Protein AF-A0A822DJ76-F1 (afdb_monomer)

Foldseek 3Di:
DFCVVAVFDVQLVCRVVLVVVLVVQLVVLCVPDPDNVVSVVVSVVVSVVVSVVRNVVRVQRCCCCPNPPCNVVLVVVQVVCCVVPNDDDPVRRDGDD

Secondary structure (DSSP, 8-state):
-GGGT----TTS--HHHHHHHHHHHHHHHHHT-S-HHHHHHHHHHHHHHHHHHHHHHHHHHHHHHH-TTTHHHHHHHHHHHHHHHSSPPGGGS----

Solvent-accessible surface area (backbone atoms only — not comparable to full-atom values): 5712 Å² total; per-residue (Å²): 111,28,67,87,70,43,88,62,53,82,82,57,76,47,63,65,61,53,25,55,50,45,52,50,52,43,51,54,32,49,79,75,41,96,46,64,68,61,22,50,54,59,40,48,58,55,50,50,58,50,49,53,51,51,44,52,54,21,50,54,49,44,54,46,69,68,34,92,92,46,16,73,59,54,47,52,51,52,54,51,45,43,76,75,72,44,86,81,52,89,89,69,60,82,79,86,130

Nearest PDB structures (foldseek):
  6foz-assembly1_A  TM=6.837E-01  e=7.176E-01  Pseudomonas fluorescens
  6sgb-assembly1_F9  TM=4.379E-01  e=3.969E+00  Trypanosoma brucei brucei

Sequence (97 aa):
LGGAADLTSALAGEGVDLAMLDATELALAIINADDLKQAIHNYEQKMFSRAAKAADESATNLDLFISPGNAAKLMAEIFKKLMTSGPLNDKEIPVTE

pLDDT: mean 75.29, std 14.57, range [42.03, 94.69]

Radius of gyration: 18.01 Å; Cα contacts (8 Å, |Δi|>4): 69; chains: 1; bounding box: 42×28×47 Å

Structure (mmCIF, N/CA/C/O backbone):
data_AF-A0A822DJ76-F1
#
_entry.id   AF-A0A822DJ76-F1
#
loop_
_atom_site.group_PDB
_atom_site.id
_atom_site.type_symbol
_atom_site.label_atom_id
_atom_site.label_alt_id
_atom_site.label_comp_id
_atom_site.label_asym_id
_atom_site.label_entity_id
_atom_site.label_seq_id
_atom_site.pdbx_PDB_ins_code
_atom_site.Cartn_x
_atom_site.Cartn_y
_atom_site.Cartn_z
_atom_site.occupancy
_atom_site.B_iso_or_equiv
_atom_site.auth_seq_id
_atom_site.auth_comp_id
_atom_site.auth_asym_id
_atom_site.auth_atom_id
_atom_site.pdbx_PDB_model_num
ATOM 1 N N . LEU A 1 1 ? -3.106 -10.099 5.466 1.00 48.12 1 LEU A N 1
ATOM 2 C CA . LEU A 1 1 ? -1.901 -9.281 5.730 1.00 48.12 1 LEU A CA 1
ATOM 3 C C . LEU A 1 1 ? -0.734 -9.903 4.979 1.00 48.12 1 LEU A C 1
ATOM 5 O O . LEU A 1 1 ? -0.661 -11.132 4.940 1.00 48.12 1 LEU A O 1
ATOM 9 N N . GLY A 1 2 ? 0.145 -9.087 4.399 1.00 57.09 2 GLY A N 1
ATOM 1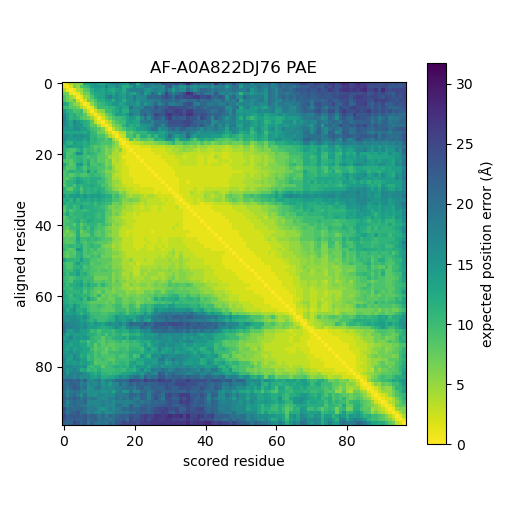0 C CA . GLY A 1 2 ? 1.318 -9.564 3.653 1.00 57.09 2 GLY A CA 1
ATOM 11 C C . GLY A 1 2 ? 0.978 -10.270 2.335 1.00 57.09 2 GLY A C 1
ATOM 12 O O . GLY A 1 2 ? -0.122 -10.103 1.820 1.00 57.09 2 GLY A O 1
ATOM 13 N N . GLY A 1 3 ? 1.893 -11.093 1.806 1.00 47.69 3 GLY A N 1
ATOM 14 C CA . GLY A 1 3 ? 1.836 -11.656 0.440 1.00 47.69 3 GLY A CA 1
ATOM 15 C C . GLY A 1 3 ? 0.609 -12.506 0.057 1.00 47.69 3 GLY A C 1
ATOM 16 O O . GLY A 1 3 ? 0.458 -12.872 -1.101 1.00 47.69 3 GLY A O 1
ATOM 17 N N . ALA A 1 4 ? -0.283 -12.821 1.003 1.00 51.25 4 ALA A N 1
ATOM 18 C CA . ALA A 1 4 ? -1.590 -13.427 0.721 1.00 51.25 4 ALA A CA 1
ATOM 19 C C . ALA A 1 4 ? -2.690 -12.395 0.391 1.00 51.25 4 ALA A C 1
ATOM 21 O O . ALA A 1 4 ? -3.737 -12.765 -0.130 1.00 51.25 4 ALA A O 1
ATOM 22 N N . ALA A 1 5 ? -2.477 -11.123 0.731 1.00 52.88 5 ALA A N 1
ATOM 23 C CA . ALA A 1 5 ? -3.380 -10.012 0.443 1.00 52.88 5 ALA A CA 1
ATOM 24 C C . ALA A 1 5 ? -2.864 -9.092 -0.671 1.00 52.88 5 ALA A C 1
ATOM 26 O O . ALA A 1 5 ? -3.638 -8.298 -1.194 1.00 52.88 5 ALA A O 1
ATOM 27 N N . ASP A 1 6 ? -1.589 -9.220 -1.041 1.00 50.91 6 ASP A N 1
ATOM 28 C CA . ASP A 1 6 ? -0.973 -8.423 -2.091 1.00 50.91 6 ASP A CA 1
ATOM 29 C C . ASP A 1 6 ? 0.026 -9.298 -2.858 1.00 50.91 6 ASP A C 1
ATOM 31 O O . ASP A 1 6 ? 1.071 -9.688 -2.330 1.00 50.91 6 ASP A O 1
ATOM 35 N N . LEU A 1 7 ? -0.326 -9.688 -4.086 1.00 44.69 7 LEU A N 1
ATOM 36 C CA . LEU A 1 7 ? 0.566 -10.443 -4.964 1.00 44.69 7 LEU A CA 1
ATOM 37 C C . LEU A 1 7 ? 1.490 -9.443 -5.672 1.00 44.69 7 LEU A C 1
ATOM 39 O O . LEU A 1 7 ? 1.323 -9.146 -6.852 1.00 44.69 7 LEU A O 1
ATOM 43 N N . THR A 1 8 ? 2.440 -8.884 -4.930 1.00 51.88 8 THR A N 1
ATOM 44 C CA . THR A 1 8 ? 3.432 -7.956 -5.479 1.00 51.88 8 THR A CA 1
ATOM 45 C C . THR A 1 8 ? 4.517 -8.731 -6.228 1.00 51.88 8 THR A C 1
ATOM 47 O O . THR A 1 8 ? 5.077 -9.713 -5.735 1.00 51.88 8 THR A O 1
ATOM 50 N N . SER A 1 9 ? 4.801 -8.310 -7.463 1.00 42.03 9 SER A N 1
ATOM 51 C CA . SER A 1 9 ? 5.928 -8.826 -8.243 1.00 42.03 9 SER A CA 1
ATOM 52 C C . SER A 1 9 ? 7.228 -8.606 -7.467 1.00 42.03 9 SER A C 1
ATOM 54 O O . SER A 1 9 ? 7.442 -7.538 -6.892 1.00 42.03 9 SER A O 1
ATOM 56 N N . ALA A 1 10 ? 8.137 -9.585 -7.491 1.00 48.47 10 ALA A N 1
ATOM 57 C CA . ALA A 1 10 ? 9.427 -9.528 -6.795 1.00 48.47 10 ALA A CA 1
ATOM 58 C C . ALA A 1 10 ? 10.317 -8.329 -7.204 1.00 48.47 10 ALA A C 1
ATOM 60 O O . ALA A 1 10 ? 11.324 -8.071 -6.550 1.00 48.47 10 ALA A O 1
ATOM 61 N N . LEU A 1 11 ? 9.952 -7.589 -8.258 1.00 46.84 11 LEU A N 1
ATOM 62 C CA . LEU A 1 11 ? 10.659 -6.396 -8.726 1.00 46.84 11 LEU A CA 1
ATOM 63 C C . LEU A 1 11 ? 10.360 -5.109 -7.942 1.00 46.84 11 LEU A C 1
ATOM 65 O O . LEU A 1 11 ? 11.140 -4.171 -8.068 1.00 46.84 11 LEU A O 1
ATOM 69 N N . ALA A 1 12 ? 9.296 -5.039 -7.132 1.00 51.97 12 ALA A N 1
ATOM 70 C CA . ALA A 1 12 ? 9.065 -3.873 -6.265 1.00 51.97 12 ALA A CA 1
ATOM 71 C C . ALA A 1 12 ? 9.850 -3.930 -4.943 1.00 51.97 12 ALA A C 1
ATOM 73 O O . ALA A 1 12 ? 10.021 -2.908 -4.296 1.00 51.97 12 ALA A O 1
ATOM 74 N N . GLY A 1 13 ? 10.349 -5.100 -4.526 1.00 49.00 13 GLY A N 1
ATOM 75 C CA . GLY A 1 13 ? 11.218 -5.233 -3.347 1.00 49.00 13 GLY A CA 1
ATOM 76 C C . GLY A 1 13 ? 10.565 -5.008 -1.968 1.00 49.00 13 GLY A C 1
ATOM 77 O O . GLY A 1 13 ? 11.213 -5.278 -0.964 1.00 49.00 13 GLY A O 1
ATOM 78 N N . GLU A 1 14 ? 9.296 -4.593 -1.887 1.00 53.44 14 GLU A N 1
ATOM 79 C CA . GLU A 1 14 ? 8.647 -4.145 -0.635 1.00 53.44 14 GLU A CA 1
ATOM 80 C C . GLU A 1 14 ? 7.740 -5.183 0.066 1.00 53.44 14 GLU A C 1
ATOM 82 O O . GLU A 1 14 ? 7.090 -4.883 1.067 1.00 53.44 14 GLU A O 1
ATOM 87 N N . GLY A 1 15 ? 7.665 -6.427 -0.418 1.00 55.84 15 GLY A N 1
ATOM 88 C CA . GLY A 1 15 ? 6.630 -7.378 0.027 1.00 55.84 15 GLY A CA 1
ATOM 89 C C . GLY A 1 15 ? 6.643 -7.747 1.525 1.00 55.84 15 GLY A C 1
ATOM 90 O O . GLY A 1 15 ? 5.594 -8.052 2.094 1.00 55.84 15 GLY A O 1
ATOM 91 N N . VAL A 1 16 ? 7.809 -7.720 2.185 1.00 57.75 16 VAL A N 1
ATOM 92 C CA . VAL A 1 16 ? 7.936 -8.026 3.628 1.00 57.75 16 VAL A CA 1
ATOM 93 C C . VAL A 1 16 ? 7.701 -6.784 4.493 1.00 57.75 16 VAL A C 1
ATOM 95 O O . VAL A 1 16 ? 7.016 -6.874 5.514 1.00 57.75 16 VAL A O 1
ATOM 98 N N . ASP A 1 17 ? 8.195 -5.622 4.065 1.00 63.47 17 ASP A N 1
ATOM 99 C CA . ASP A 1 17 ? 8.043 -4.362 4.801 1.00 63.47 17 ASP A CA 1
ATOM 100 C C . ASP A 1 17 ? 6.577 -3.908 4.839 1.00 63.47 17 ASP A C 1
ATOM 102 O O . ASP A 1 17 ? 6.074 -3.475 5.882 1.00 63.47 17 ASP A O 1
ATOM 106 N N . LEU A 1 18 ? 5.838 -4.126 3.747 1.00 66.75 18 LEU A N 1
ATOM 107 C CA . LEU A 1 18 ? 4.401 -3.857 3.683 1.00 66.75 18 LEU A CA 1
ATOM 108 C C . LEU A 1 18 ? 3.592 -4.756 4.627 1.00 66.75 18 LEU A C 1
ATOM 110 O O . LEU A 1 18 ? 2.617 -4.299 5.220 1.00 66.75 18 LEU A O 1
ATOM 114 N N . ALA A 1 19 ? 4.024 -6.001 4.849 1.00 71.38 19 ALA A N 1
ATOM 115 C CA . ALA A 1 19 ? 3.360 -6.916 5.777 1.00 71.38 19 ALA A CA 1
ATOM 116 C C . ALA A 1 19 ? 3.505 -6.475 7.246 1.00 71.38 19 ALA A C 1
ATOM 118 O O . ALA A 1 19 ? 2.575 -6.631 8.043 1.00 71.38 19 ALA A O 1
ATOM 119 N N . MET A 1 20 ? 4.664 -5.919 7.615 1.00 80.25 20 MET A N 1
ATOM 120 C CA . MET A 1 20 ? 4.900 -5.383 8.960 1.00 80.25 20 MET A CA 1
ATOM 121 C C . MET A 1 20 ? 4.127 -4.082 9.198 1.00 80.25 20 MET A C 1
ATOM 123 O O . MET A 1 20 ? 3.559 -3.885 10.280 1.00 80.25 20 MET A O 1
ATOM 127 N N . LEU A 1 21 ? 4.061 -3.219 8.181 1.00 82.38 21 LEU A N 1
ATOM 128 C CA . LEU A 1 21 ? 3.249 -2.007 8.216 1.00 82.38 21 LEU A CA 1
ATOM 129 C C . LEU A 1 21 ? 1.758 -2.345 8.354 1.00 82.38 21 LEU A C 1
ATOM 131 O O . LEU A 1 21 ? 1.095 -1.822 9.246 1.00 82.38 21 LEU A O 1
ATOM 135 N N . ASP A 1 22 ? 1.265 -3.292 7.553 1.00 83.62 22 ASP A N 1
ATOM 136 C CA . ASP A 1 22 ? -0.105 -3.807 7.599 1.00 83.62 22 ASP A CA 1
ATOM 137 C C . ASP A 1 22 ? -0.508 -4.285 8.999 1.00 83.62 22 ASP A C 1
ATOM 139 O O . ASP A 1 22 ? -1.556 -3.905 9.524 1.00 83.62 22 ASP A O 1
ATOM 143 N N . ALA A 1 23 ? 0.336 -5.114 9.622 1.00 84.56 23 ALA A N 1
ATOM 144 C CA . ALA A 1 23 ? 0.076 -5.637 10.958 1.00 84.56 23 ALA A CA 1
ATOM 145 C C . ALA A 1 23 ? 0.019 -4.518 12.009 1.00 84.56 23 ALA A C 1
ATOM 147 O O . ALA A 1 23 ? -0.839 -4.540 12.892 1.00 84.56 23 ALA A O 1
ATOM 148 N N . THR A 1 24 ? 0.903 -3.524 11.894 1.00 89.31 24 THR A N 1
ATOM 149 C CA . THR A 1 24 ? 0.962 -2.387 12.820 1.00 89.31 24 THR A CA 1
ATOM 150 C C . THR A 1 24 ? -0.253 -1.473 12.663 1.00 89.31 24 THR A C 1
ATOM 152 O O . THR A 1 24 ? -0.881 -1.105 13.655 1.00 89.31 24 THR A O 1
ATOM 155 N N . GLU A 1 25 ? -0.627 -1.132 11.429 1.00 88.38 25 GLU A N 1
ATOM 156 C CA . GLU A 1 25 ? -1.778 -0.274 11.135 1.00 88.38 25 GLU A CA 1
ATOM 157 C C . GLU A 1 25 ? -3.099 -0.928 11.543 1.00 88.38 25 GLU A C 1
ATOM 159 O O . GLU A 1 25 ? -3.956 -0.258 12.124 1.00 88.38 25 GLU A O 1
ATOM 164 N N . LEU A 1 26 ? -3.254 -2.234 11.303 1.00 88.75 26 LEU A N 1
ATOM 165 C CA . LEU A 1 26 ? -4.435 -2.968 11.745 1.00 88.75 26 LEU A CA 1
ATOM 166 C C . LEU A 1 26 ? -4.499 -3.051 13.274 1.00 88.75 26 LEU A C 1
ATOM 168 O O . LEU A 1 26 ? -5.553 -2.793 13.851 1.00 88.75 26 LEU A O 1
ATOM 172 N N . ALA A 1 27 ? -3.387 -3.359 13.948 1.00 90.56 27 ALA A N 1
ATOM 173 C CA . ALA A 1 27 ? -3.351 -3.387 15.408 1.00 90.56 27 ALA A CA 1
ATOM 174 C C . ALA A 1 27 ? -3.729 -2.020 16.004 1.00 90.56 27 ALA A C 1
ATOM 176 O O . ALA A 1 27 ? -4.561 -1.953 16.908 1.00 90.56 27 ALA A O 1
ATOM 177 N N . LEU A 1 28 ? -3.191 -0.928 15.451 1.00 91.06 28 LEU A N 1
ATOM 178 C CA . LEU A 1 28 ? -3.540 0.436 15.849 1.00 91.06 28 LEU A CA 1
ATOM 179 C C . LEU A 1 28 ? -5.013 0.768 15.588 1.00 91.06 28 LEU A C 1
ATOM 181 O O . LEU A 1 28 ? -5.639 1.428 16.416 1.00 91.06 28 LEU A O 1
ATOM 185 N N . ALA A 1 29 ? -5.580 0.323 14.466 1.00 90.56 29 ALA A N 1
ATOM 186 C CA . ALA A 1 29 ? -6.995 0.529 14.172 1.00 90.56 29 ALA A CA 1
ATOM 187 C C . ALA A 1 29 ? -7.889 -0.200 15.185 1.00 90.56 29 ALA A C 1
ATOM 189 O O . ALA A 1 29 ? -8.874 0.369 15.645 1.00 90.56 29 ALA A O 1
ATOM 190 N N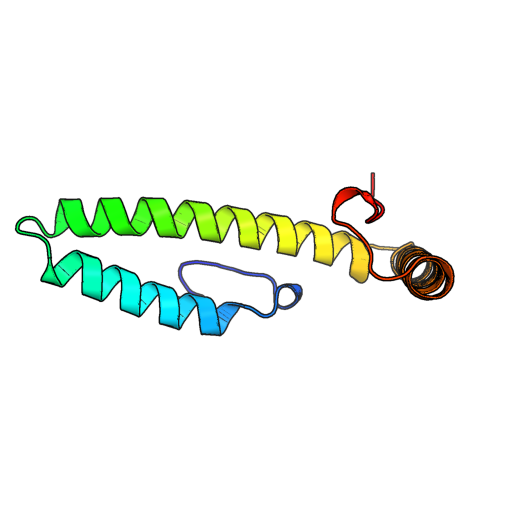 . ILE A 1 30 ? -7.522 -1.425 15.570 1.00 92.44 30 ILE A N 1
ATOM 191 C CA . ILE A 1 30 ? -8.295 -2.244 16.509 1.00 92.44 30 ILE A CA 1
ATOM 192 C C . ILE A 1 30 ? -8.267 -1.657 17.924 1.00 92.44 30 ILE A C 1
ATOM 194 O O . ILE A 1 30 ? -9.318 -1.544 18.546 1.00 92.44 30 ILE A O 1
ATOM 198 N N . ILE A 1 31 ? -7.097 -1.268 18.448 1.00 94.38 31 ILE A N 1
ATOM 199 C CA . ILE A 1 31 ? -6.996 -0.797 19.846 1.00 94.38 31 ILE A CA 1
ATOM 200 C C . ILE A 1 31 ? -7.683 0.553 20.094 1.00 94.38 31 ILE A C 1
ATOM 202 O O . ILE A 1 31 ? -7.959 0.888 21.242 1.00 94.38 31 ILE A O 1
ATOM 206 N N . ASN A 1 32 ?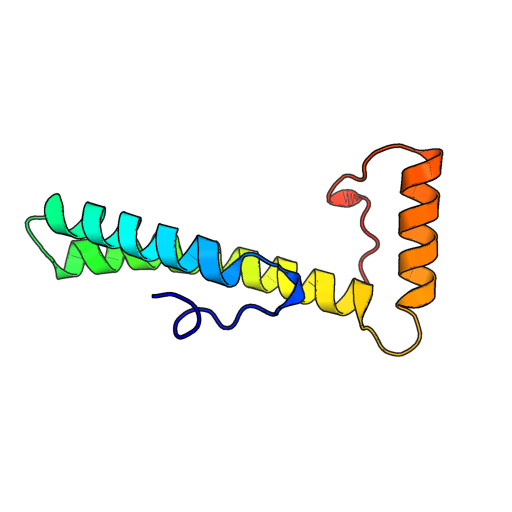 -7.924 1.336 19.039 1.00 89.56 32 ASN A N 1
ATOM 207 C CA . ASN A 1 32 ? -8.504 2.678 19.125 1.00 89.56 32 ASN A CA 1
ATOM 208 C C . ASN A 1 32 ? -9.987 2.722 18.723 1.00 89.56 32 ASN A C 1
ATOM 210 O O . ASN A 1 32 ? -10.538 3.814 18.589 1.00 89.56 32 ASN A O 1
ATOM 214 N N . ALA A 1 33 ? -10.624 1.574 18.480 1.00 90.38 33 ALA A N 1
ATOM 215 C CA . ALA A 1 33 ? -11.981 1.517 17.955 1.00 90.38 33 ALA A CA 1
ATOM 216 C C . ALA A 1 33 ? -12.951 0.797 18.892 1.00 90.38 33 ALA A C 1
ATOM 218 O O . ALA A 1 33 ? -12.673 -0.293 19.386 1.00 90.38 33 ALA A O 1
ATOM 219 N N . ASP A 1 34 ? -14.140 1.378 19.035 1.00 92.44 34 ASP A N 1
ATOM 220 C CA . ASP A 1 34 ? -15.266 0.756 19.737 1.00 92.44 34 ASP A CA 1
ATOM 221 C C . ASP A 1 34 ? -16.007 -0.269 18.850 1.00 92.44 34 ASP A C 1
ATOM 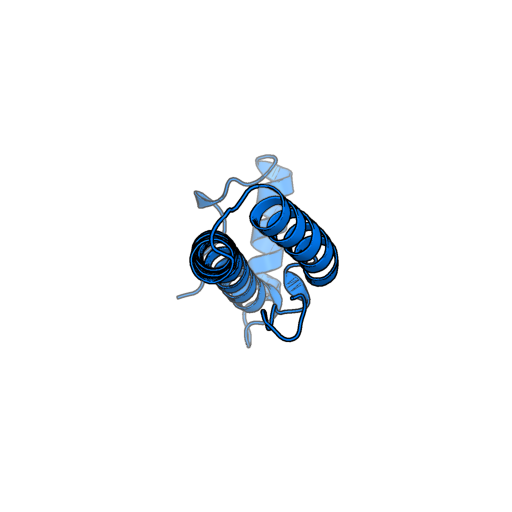223 O O . ASP A 1 34 ? -16.655 -1.185 19.357 1.00 92.44 34 ASP A O 1
ATOM 227 N N . ASP A 1 35 ? -15.890 -0.140 17.519 1.00 94.69 35 ASP A N 1
ATOM 228 C CA . ASP A 1 35 ? -16.4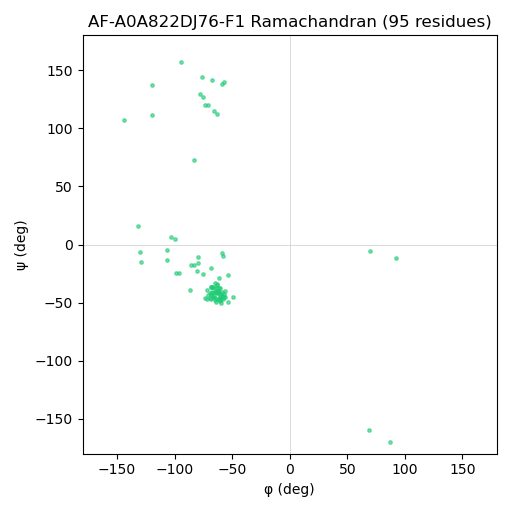37 -1.072 16.525 1.00 94.69 35 ASP A CA 1
ATOM 229 C C . ASP A 1 35 ? -15.321 -1.677 15.662 1.00 94.69 35 ASP A C 1
ATOM 231 O O . ASP A 1 35 ? -14.716 -1.025 14.803 1.00 94.69 35 ASP A O 1
ATOM 235 N N . LEU A 1 36 ? -15.101 -2.977 15.856 1.00 93.19 36 LEU A N 1
ATOM 236 C CA . LEU A 1 36 ? -14.108 -3.758 15.130 1.00 93.19 36 LEU A CA 1
ATOM 237 C C . LEU A 1 36 ? -14.351 -3.782 13.613 1.00 93.19 36 LEU A C 1
ATOM 239 O O . LEU A 1 36 ? -13.394 -3.741 12.841 1.00 93.19 36 LEU A O 1
ATOM 243 N N . LYS A 1 37 ? -15.608 -3.843 13.156 1.00 92.69 37 LYS A N 1
ATOM 244 C CA . LYS A 1 37 ? -15.914 -3.880 11.716 1.00 92.69 37 LYS A CA 1
ATOM 245 C C . LYS A 1 37 ? -15.553 -2.559 11.057 1.00 92.69 37 LYS A C 1
ATOM 247 O O . LYS A 1 37 ? -14.985 -2.555 9.967 1.00 92.69 37 LYS A O 1
ATOM 252 N N . GLN A 1 38 ? -15.851 -1.450 11.728 1.00 91.81 38 GLN A N 1
ATOM 253 C CA . GLN A 1 38 ? -15.505 -0.129 11.222 1.00 91.81 38 GLN A CA 1
ATOM 254 C C . GLN A 1 38 ? -13.986 0.100 11.228 1.00 91.81 38 GLN A C 1
ATOM 256 O O . GLN A 1 38 ? -13.452 0.676 10.280 1.00 91.81 38 GLN A O 1
ATOM 261 N N . ALA A 1 39 ? -13.275 -0.413 12.236 1.00 90.75 39 ALA A N 1
ATOM 262 C CA . ALA A 1 39 ? -11.814 -0.383 12.290 1.00 90.75 39 ALA A CA 1
ATOM 263 C C . ALA A 1 39 ? -11.166 -1.132 11.119 1.00 90.75 39 ALA A C 1
ATOM 265 O O . ALA A 1 39 ? -10.299 -0.581 10.439 1.00 90.75 39 ALA A O 1
ATOM 266 N N . ILE A 1 40 ? -11.623 -2.363 10.861 1.00 91.81 40 ILE A N 1
ATOM 267 C CA . ILE A 1 40 ? -11.132 -3.192 9.755 1.00 91.81 40 ILE A CA 1
ATOM 268 C C . ILE A 1 40 ? -11.405 -2.500 8.421 1.00 91.81 40 ILE A C 1
ATOM 270 O O . ILE A 1 40 ? -10.483 -2.349 7.629 1.00 91.81 40 ILE A O 1
ATOM 274 N N . HIS A 1 41 ? -12.623 -1.994 8.208 1.00 90.50 41 HIS A N 1
ATOM 275 C CA . HIS A 1 41 ? -12.972 -1.297 6.971 1.00 90.50 41 HIS A CA 1
ATOM 276 C C . HIS A 1 41 ? -12.059 -0.089 6.704 1.00 90.50 41 HIS A C 1
ATOM 278 O O . HIS A 1 41 ? -11.563 0.096 5.594 1.00 90.50 41 HIS A O 1
ATOM 284 N N . ASN A 1 42 ? -11.787 0.719 7.731 1.00 88.12 42 ASN A N 1
ATOM 285 C CA . ASN A 1 42 ? -10.913 1.886 7.606 1.00 88.12 42 ASN A CA 1
ATOM 286 C C . ASN A 1 42 ? -9.449 1.505 7.340 1.00 88.12 42 ASN A C 1
ATOM 288 O O . ASN A 1 42 ? -8.754 2.214 6.610 1.00 88.12 42 ASN A O 1
ATOM 292 N N . TYR A 1 43 ? -8.973 0.414 7.941 1.00 90.06 43 TYR A N 1
ATOM 293 C CA . TYR A 1 43 ? -7.657 -0.148 7.651 1.00 90.06 43 TYR A CA 1
ATOM 294 C C . TYR A 1 43 ? -7.578 -0.643 6.197 1.00 90.06 43 TYR A C 1
ATOM 296 O O . TYR A 1 43 ? -6.668 -0.251 5.467 1.00 90.06 43 TYR A O 1
ATOM 304 N N . GLU A 1 44 ? -8.564 -1.424 5.749 1.00 89.06 44 GLU A N 1
ATOM 305 C CA . GLU A 1 44 ? -8.620 -1.991 4.398 1.00 89.06 44 GLU A CA 1
ATOM 306 C C . GLU A 1 44 ? -8.603 -0.908 3.316 1.00 89.06 44 GLU A C 1
ATOM 308 O O . GLU A 1 44 ? -7.878 -1.039 2.337 1.00 89.06 44 GLU A O 1
ATOM 313 N N . GLN A 1 45 ? -9.320 0.206 3.502 1.00 89.88 45 GLN A N 1
ATOM 314 C CA . GLN A 1 45 ? -9.287 1.329 2.552 1.00 89.88 45 GLN A CA 1
ATOM 315 C C . GLN A 1 45 ? -7.868 1.880 2.339 1.00 89.88 45 GLN A C 1
ATOM 317 O O . GLN A 1 45 ? -7.461 2.156 1.209 1.00 89.88 45 GLN A O 1
ATOM 322 N N . LYS A 1 46 ? -7.090 2.018 3.420 1.00 86.12 46 LYS A N 1
ATOM 323 C CA . LYS A 1 46 ? -5.701 2.497 3.345 1.00 86.12 46 LYS A CA 1
ATOM 324 C C . LYS A 1 46 ? -4.791 1.454 2.706 1.00 86.12 46 LYS A C 1
ATOM 326 O O . LYS A 1 46 ? -3.983 1.795 1.844 1.00 86.12 46 LYS A O 1
ATOM 331 N N . MET A 1 47 ? -4.958 0.196 3.105 1.00 85.94 47 MET A N 1
ATOM 332 C CA . MET A 1 47 ? -4.197 -0.927 2.574 1.00 85.94 47 MET A CA 1
ATOM 333 C C . MET A 1 47 ? -4.412 -1.086 1.064 1.00 85.94 47 MET A C 1
ATOM 335 O O . MET A 1 47 ? -3.436 -1.134 0.323 1.00 85.94 47 MET A O 1
ATOM 339 N N . PHE A 1 48 ? -5.660 -1.063 0.584 1.00 83.38 48 PHE A N 1
ATOM 340 C CA . PHE A 1 48 ? -5.968 -1.200 -0.841 1.00 83.38 48 PHE A CA 1
ATOM 341 C C . PHE A 1 48 ? -5.391 -0.066 -1.686 1.00 83.38 48 PHE A C 1
ATOM 343 O O . PHE A 1 48 ? -4.874 -0.320 -2.771 1.00 83.38 48 PHE A O 1
ATOM 350 N N . SER A 1 49 ? -5.431 1.177 -1.198 1.00 85.62 49 SER A N 1
ATOM 351 C CA . SER A 1 49 ? -4.832 2.301 -1.924 1.00 85.62 49 SER A CA 1
ATOM 352 C C . SER A 1 49 ? -3.317 2.146 -2.080 1.00 85.62 49 SER A C 1
ATOM 354 O O . SER A 1 49 ? -2.771 2.523 -3.116 1.00 85.62 49 SER A O 1
ATOM 356 N N . ARG A 1 50 ? -2.637 1.613 -1.060 1.00 84.38 50 ARG A N 1
ATOM 357 C CA . ARG A 1 50 ? -1.196 1.339 -1.101 1.00 84.38 50 ARG A CA 1
ATOM 358 C C . ARG A 1 50 ? -0.877 0.159 -2.019 1.00 84.38 50 ARG A C 1
ATOM 360 O O . ARG A 1 50 ? -0.007 0.296 -2.871 1.00 84.38 50 ARG A O 1
ATOM 367 N N . ALA A 1 51 ? -1.619 -0.939 -1.889 1.00 78.19 51 ALA A N 1
ATOM 368 C CA . ALA A 1 51 ? -1.484 -2.129 -2.727 1.00 78.19 51 ALA A CA 1
ATOM 369 C C . ALA A 1 51 ? -1.653 -1.800 -4.217 1.00 78.19 51 ALA A C 1
ATOM 371 O O . ALA A 1 51 ? -0.834 -2.188 -5.045 1.00 78.19 51 ALA A O 1
ATOM 372 N N . ALA A 1 52 ? -2.664 -0.996 -4.564 1.00 81.44 52 ALA A N 1
ATOM 373 C CA . ALA A 1 52 ? -2.897 -0.568 -5.941 1.00 81.44 52 ALA A CA 1
ATOM 374 C C . ALA A 1 52 ? -1.702 0.203 -6.524 1.00 81.44 52 ALA A C 1
ATOM 376 O O . ALA A 1 52 ? -1.303 -0.047 -7.658 1.00 81.44 52 ALA A O 1
ATOM 377 N N . LYS A 1 53 ? -1.102 1.103 -5.736 1.00 80.75 53 LYS A N 1
ATOM 378 C CA . LYS A 1 53 ? 0.094 1.844 -6.146 1.00 80.75 53 LYS A CA 1
ATOM 379 C C . LYS A 1 53 ? 1.297 0.910 -6.340 1.00 80.75 53 LYS A C 1
ATOM 381 O O . LYS A 1 53 ? 1.954 0.979 -7.372 1.00 80.75 53 LYS A O 1
ATOM 386 N N . ALA A 1 54 ? 1.551 0.015 -5.387 1.00 74.31 54 ALA A N 1
ATOM 387 C CA . ALA A 1 54 ? 2.663 -0.935 -5.463 1.00 74.31 54 ALA A CA 1
ATOM 388 C C . ALA A 1 54 ? 2.522 -1.918 -6.642 1.00 74.31 54 ALA A C 1
ATOM 390 O O . ALA A 1 54 ? 3.517 -2.311 -7.260 1.00 74.31 54 ALA A O 1
ATOM 391 N N . ALA A 1 55 ? 1.289 -2.307 -6.979 1.00 76.00 55 ALA A N 1
ATOM 392 C CA . ALA A 1 55 ? 0.991 -3.137 -8.140 1.00 76.00 55 ALA A CA 1
ATOM 393 C C . ALA A 1 55 ? 1.266 -2.406 -9.466 1.00 76.00 55 ALA A C 1
ATOM 395 O O . ALA A 1 55 ? 1.852 -2.999 -10.371 1.00 76.00 55 ALA A O 1
ATOM 396 N N . ASP A 1 56 ? 0.897 -1.127 -9.571 1.00 80.19 56 ASP A N 1
ATOM 397 C CA . ASP A 1 56 ? 1.137 -0.298 -10.761 1.00 80.19 56 ASP A CA 1
ATOM 398 C C . ASP A 1 56 ? 2.639 -0.047 -10.994 1.00 80.19 56 ASP A C 1
ATOM 400 O O . ASP A 1 56 ? 3.165 -0.246 -12.094 1.00 80.19 56 ASP A O 1
ATOM 404 N N . GLU A 1 57 ? 3.372 0.273 -9.923 1.00 77.62 57 GLU A N 1
ATOM 405 C CA . GLU A 1 57 ? 4.833 0.410 -9.949 1.00 77.62 57 GLU A CA 1
ATOM 406 C C . GLU A 1 57 ? 5.515 -0.919 -10.311 1.00 77.62 57 GLU A C 1
ATOM 408 O O . GLU A 1 57 ? 6.433 -0.954 -11.132 1.00 77.62 57 GLU A O 1
ATOM 413 N N . SER A 1 58 ? 5.031 -2.037 -9.760 1.00 74.19 58 SER A N 1
ATOM 414 C CA . SER A 1 58 ? 5.511 -3.378 -10.111 1.00 74.19 58 SER A CA 1
ATOM 415 C C . SER A 1 58 ? 5.308 -3.712 -11.586 1.00 74.19 58 SER A C 1
ATOM 417 O O . SER A 1 58 ? 6.211 -4.281 -12.201 1.00 74.19 58 SER A O 1
ATOM 419 N N . ALA A 1 59 ? 4.135 -3.402 -12.143 1.00 78.31 59 ALA A N 1
ATOM 420 C CA . ALA A 1 59 ? 3.817 -3.659 -13.544 1.00 78.31 59 ALA A CA 1
ATOM 421 C C . ALA A 1 59 ? 4.709 -2.820 -14.467 1.00 78.31 59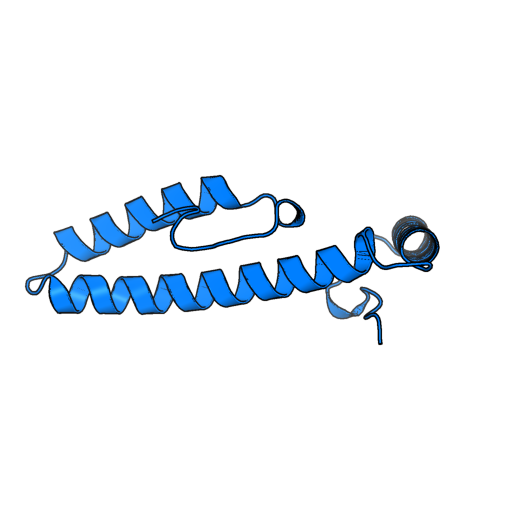 ALA A C 1
ATOM 423 O O . ALA A 1 59 ? 5.353 -3.365 -15.360 1.00 78.31 59 ALA A O 1
ATOM 424 N N . THR A 1 60 ? 4.849 -1.528 -14.158 1.00 79.31 60 THR A N 1
ATOM 425 C CA . THR A 1 60 ? 5.736 -0.608 -14.881 1.00 79.31 60 THR A CA 1
ATOM 426 C C . THR A 1 60 ? 7.183 -1.104 -14.866 1.00 79.31 60 THR A C 1
ATOM 428 O O . THR A 1 60 ? 7.843 -1.174 -15.903 1.00 79.31 60 THR A O 1
ATOM 431 N N . ASN A 1 61 ? 7.683 -1.515 -13.698 1.00 75.75 61 ASN A N 1
ATOM 432 C CA . ASN A 1 61 ? 9.030 -2.065 -13.571 1.00 75.75 61 ASN A CA 1
ATOM 433 C C . ASN A 1 61 ? 9.185 -3.371 -14.362 1.00 75.75 61 ASN A C 1
ATOM 435 O O . ASN A 1 61 ? 10.198 -3.572 -15.032 1.00 75.75 61 ASN A O 1
ATOM 439 N N . LEU A 1 62 ? 8.195 -4.264 -14.321 1.00 78.31 62 LEU A N 1
ATOM 440 C CA . LEU A 1 62 ? 8.247 -5.520 -15.065 1.00 78.31 62 LEU A CA 1
ATOM 441 C C . LEU A 1 62 ? 8.376 -5.275 -16.577 1.00 78.31 62 LEU A C 1
ATOM 443 O O . LEU A 1 62 ? 9.225 -5.902 -17.215 1.00 78.31 62 LEU A O 1
ATOM 447 N N . ASP A 1 63 ? 7.607 -4.334 -17.124 1.00 78.00 63 ASP A N 1
ATOM 448 C CA . ASP A 1 63 ? 7.680 -3.957 -18.538 1.00 78.00 63 ASP A CA 1
ATOM 449 C C . ASP A 1 63 ? 9.023 -3.310 -18.898 1.00 78.00 63 ASP A C 1
ATOM 451 O O . ASP A 1 63 ? 9.594 -3.590 -19.953 1.00 78.00 63 ASP A O 1
ATOM 455 N N . LEU A 1 64 ? 9.602 -2.506 -18.008 1.00 74.75 64 LEU A N 1
ATOM 456 C CA . LEU A 1 64 ? 10.913 -1.890 -18.229 1.00 74.75 64 LEU A CA 1
ATOM 457 C C . LEU A 1 64 ? 12.061 -2.908 -18.233 1.00 74.75 64 LEU A C 1
ATOM 459 O O . LEU A 1 64 ? 12.963 -2.827 -19.072 1.00 74.75 64 LEU A O 1
ATOM 463 N N . PHE A 1 65 ? 12.054 -3.855 -17.291 1.00 75.25 65 PHE A N 1
ATOM 464 C CA . PHE A 1 65 ? 13.197 -4.739 -17.049 1.00 75.25 65 PHE A CA 1
ATOM 465 C C . PHE A 1 65 ? 13.094 -6.103 -17.748 1.00 75.25 65 PHE A C 1
ATOM 467 O O . PHE A 1 65 ? 14.131 -6.727 -17.981 1.00 75.25 65 PHE A O 1
ATOM 474 N N . ILE A 1 66 ? 11.887 -6.594 -18.065 1.00 75.56 66 ILE A N 1
ATOM 475 C CA . ILE A 1 66 ? 11.654 -7.991 -18.501 1.00 75.56 66 ILE A CA 1
ATOM 476 C C . ILE A 1 66 ? 10.773 -8.081 -19.772 1.00 75.56 66 ILE A C 1
ATOM 478 O O . ILE A 1 66 ? 10.299 -9.152 -20.149 1.00 75.56 66 ILE A O 1
ATOM 482 N N . SER A 1 67 ? 10.590 -6.989 -20.514 1.00 73.69 67 SER A N 1
ATOM 483 C CA . SER A 1 67 ? 9.832 -6.999 -21.774 1.00 73.69 67 SER A CA 1
ATOM 484 C C . SER A 1 67 ? 10.509 -7.803 -22.905 1.00 73.69 67 SER A C 1
ATOM 486 O O . SER A 1 67 ? 11.737 -7.753 -23.083 1.00 73.69 67 SER A O 1
ATOM 488 N N . PRO A 1 68 ? 9.732 -8.540 -23.730 1.00 72.81 68 PRO A N 1
ATOM 489 C CA . PRO A 1 68 ? 10.271 -9.279 -24.865 1.00 72.81 68 PRO A CA 1
ATOM 490 C C . PRO A 1 68 ? 10.904 -8.346 -25.910 1.00 72.81 68 PRO A C 1
ATOM 492 O O . PRO A 1 68 ? 10.222 -7.617 -26.624 1.00 72.81 68 PRO A O 1
ATOM 495 N N . GLY A 1 69 ? 12.229 -8.419 -26.052 1.00 75.19 69 GLY A N 1
ATOM 496 C CA . GLY A 1 69 ? 12.963 -7.878 -27.203 1.00 75.19 69 GLY A CA 1
ATOM 497 C C . GLY A 1 69 ? 13.490 -6.442 -27.089 1.00 75.19 69 GLY A C 1
ATOM 498 O O . GLY A 1 69 ? 14.325 -6.066 -27.911 1.00 75.19 69 GLY A O 1
ATOM 499 N N . ASN A 1 70 ? 13.092 -5.651 -26.088 1.00 78.81 70 ASN A N 1
ATOM 500 C CA . ASN A 1 70 ? 13.529 -4.249 -25.942 1.00 78.81 70 ASN A CA 1
ATOM 501 C C . ASN A 1 70 ? 14.084 -3.880 -24.548 1.00 78.81 70 ASN A C 1
ATOM 503 O O . ASN A 1 70 ? 14.799 -2.879 -24.463 1.00 78.81 70 ASN A O 1
ATOM 507 N N . ALA A 1 71 ? 13.872 -4.691 -23.503 1.00 82.56 71 ALA A N 1
ATOM 508 C CA . ALA A 1 71 ? 14.306 -4.402 -22.127 1.00 82.56 71 ALA A CA 1
ATOM 509 C C . ALA A 1 7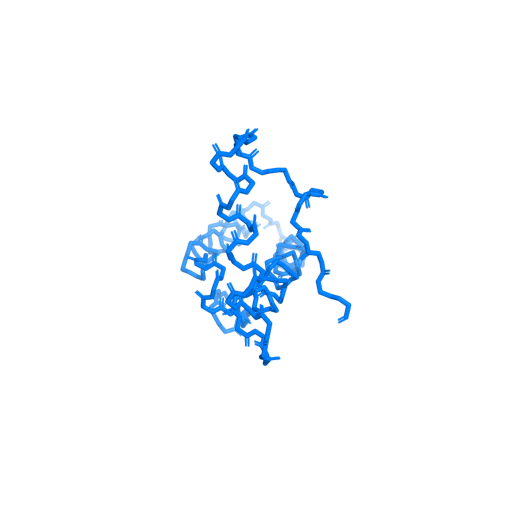1 ? 15.784 -3.975 -22.002 1.00 82.56 71 ALA A C 1
ATOM 511 O O . ALA A 1 71 ? 16.109 -2.969 -21.371 1.00 82.56 71 ALA A O 1
ATOM 512 N N . ALA A 1 72 ? 16.705 -4.679 -22.672 1.00 83.38 72 ALA A N 1
ATOM 513 C CA . ALA A 1 72 ? 18.135 -4.348 -22.633 1.00 83.38 72 ALA A CA 1
ATOM 514 C C . ALA A 1 72 ? 18.448 -2.960 -23.227 1.00 83.38 72 ALA A C 1
ATOM 516 O O . ALA A 1 72 ? 19.343 -2.261 -22.748 1.00 83.38 72 ALA A O 1
ATOM 517 N N . LYS A 1 73 ? 17.708 -2.549 -24.264 1.00 83.69 73 LYS A N 1
ATOM 518 C CA . LYS A 1 73 ? 17.870 -1.239 -24.904 1.00 83.69 73 LYS A CA 1
ATOM 519 C C . LYS A 1 73 ? 17.314 -0.125 -24.017 1.00 83.69 73 LYS A C 1
ATOM 521 O O . LYS A 1 73 ? 18.005 0.868 -23.812 1.00 83.69 73 LYS A O 1
ATOM 526 N N . LEU A 1 74 ? 16.119 -0.318 -23.457 1.00 83.31 74 LEU A N 1
ATOM 527 C CA . LEU A 1 74 ? 15.516 0.604 -22.489 1.00 83.31 74 LEU A CA 1
ATOM 528 C C . LEU A 1 74 ? 16.438 0.821 -21.285 1.00 83.31 74 LEU A C 1
ATOM 530 O O . LEU A 1 74 ? 16.720 1.959 -20.913 1.00 83.31 74 LEU A O 1
ATOM 534 N N . MET A 1 75 ? 17.016 -0.256 -20.752 1.00 85.19 75 MET A N 1
ATOM 535 C CA . MET A 1 75 ? 17.966 -0.158 -19.647 1.00 85.19 75 MET A CA 1
ATOM 536 C C . MET A 1 75 ? 19.246 0.591 -20.005 1.00 85.19 75 MET A C 1
ATOM 538 O O . MET A 1 75 ? 19.720 1.411 -19.217 1.00 85.19 75 MET A O 1
ATOM 542 N N . ALA A 1 76 ? 19.794 0.371 -21.200 1.00 86.06 76 ALA A N 1
ATOM 543 C CA . ALA A 1 76 ? 20.948 1.131 -21.663 1.00 86.06 76 ALA A CA 1
ATOM 544 C C . ALA A 1 76 ? 20.644 2.639 -21.771 1.00 86.06 76 ALA A C 1
ATOM 546 O O . ALA A 1 76 ? 21.497 3.463 -21.433 1.00 86.06 76 ALA A O 1
ATOM 547 N N . GLU A 1 77 ? 19.437 3.017 -22.201 1.00 84.62 77 GLU A N 1
ATOM 548 C CA . GLU A 1 77 ? 19.008 4.420 -22.275 1.00 84.62 77 GLU A CA 1
ATOM 549 C C . GLU A 1 77 ? 18.826 5.053 -20.888 1.00 84.62 77 GLU A C 1
ATOM 551 O O . GLU A 1 77 ? 19.288 6.177 -20.667 1.00 84.62 77 GLU A O 1
ATOM 556 N N . ILE A 1 78 ? 18.241 4.318 -19.938 1.00 84.81 78 ILE A N 1
ATOM 557 C CA . ILE A 1 78 ? 18.099 4.732 -18.532 1.00 84.81 78 ILE A CA 1
ATOM 558 C C . ILE A 1 78 ? 19.476 4.988 -17.905 1.00 84.81 78 ILE A C 1
ATOM 560 O O . ILE A 1 78 ? 19.722 6.069 -17.365 1.00 84.81 78 ILE A O 1
ATOM 564 N N . PHE A 1 79 ? 20.410 4.041 -18.036 1.00 85.44 79 PHE A N 1
ATOM 565 C CA . PHE A 1 79 ? 21.772 4.201 -17.519 1.00 85.44 79 PHE A CA 1
ATOM 566 C C . PHE A 1 79 ? 22.507 5.368 -18.171 1.00 85.44 79 PHE A C 1
ATOM 568 O O . PHE A 1 79 ? 23.189 6.134 -17.488 1.00 85.44 79 PHE A O 1
ATOM 575 N N . LYS A 1 80 ? 22.354 5.541 -19.487 1.00 86.50 80 LYS A N 1
ATOM 576 C CA . LYS A 1 80 ? 22.952 6.671 -20.197 1.00 86.50 80 LYS A CA 1
ATOM 577 C C . LYS A 1 80 ? 22.440 8.000 -19.642 1.00 86.50 80 LYS A C 1
ATOM 579 O O . LYS A 1 80 ? 23.266 8.862 -19.357 1.00 86.50 80 LYS A O 1
ATOM 584 N N . LYS A 1 81 ? 21.124 8.151 -19.439 1.00 81.88 81 LYS A N 1
ATOM 585 C CA . LYS A 1 81 ? 20.542 9.362 -18.836 1.00 81.88 81 LYS A CA 1
ATOM 586 C C . LYS A 1 81 ? 21.058 9.606 -17.419 1.00 81.88 81 LYS A C 1
ATOM 588 O O . LYS A 1 81 ? 21.472 10.724 -17.131 1.00 81.88 81 LYS A O 1
ATOM 593 N N . LEU A 1 82 ? 21.105 8.578 -16.567 1.00 83.25 82 LEU A N 1
ATOM 594 C CA . LEU A 1 82 ? 21.636 8.698 -15.202 1.00 83.25 82 LEU A CA 1
ATOM 595 C C . LEU A 1 82 ? 23.073 9.237 -15.190 1.00 83.25 82 LEU A C 1
ATOM 597 O O . LEU A 1 82 ? 23.416 10.087 -14.371 1.00 83.25 82 LEU A O 1
ATOM 601 N N . MET A 1 83 ? 23.906 8.784 -16.133 1.00 82.62 83 MET A N 1
ATOM 602 C CA . MET A 1 83 ? 25.293 9.241 -16.243 1.00 82.62 83 MET A CA 1
ATOM 603 C C . MET A 1 83 ? 25.443 10.649 -16.836 1.00 82.62 83 MET A C 1
ATOM 605 O O . MET A 1 83 ? 26.448 11.304 -16.570 1.00 82.62 83 MET A O 1
ATOM 609 N N . THR A 1 84 ? 24.489 11.124 -17.641 1.00 83.44 84 THR A N 1
ATOM 610 C CA . THR A 1 84 ? 24.580 12.439 -18.302 1.00 83.44 84 THR A CA 1
ATOM 611 C C . THR A 1 84 ? 23.804 13.549 -17.603 1.00 83.44 84 THR A C 1
ATOM 613 O O . THR A 1 84 ? 24.120 14.718 -17.807 1.00 83.44 84 THR A O 1
ATOM 616 N N . SER A 1 85 ? 22.774 13.205 -16.830 1.00 78.12 85 SER A N 1
ATOM 617 C CA . SER A 1 85 ? 21.738 14.147 -16.386 1.00 78.12 85 SER A CA 1
ATOM 618 C C . SER A 1 85 ? 21.464 14.108 -14.878 1.00 78.12 85 SER A C 1
ATOM 620 O O . SER A 1 85 ? 20.756 14.980 -14.385 1.00 78.12 85 SER A O 1
ATOM 622 N N . GLY A 1 86 ? 22.060 13.167 -14.134 1.00 69.38 86 GLY A N 1
ATOM 623 C CA . GLY A 1 86 ? 21.783 12.975 -12.706 1.00 69.38 86 GLY A CA 1
ATOM 624 C C . GLY A 1 86 ? 20.582 12.048 -12.454 1.00 69.38 86 GLY A C 1
ATOM 625 O O . GLY A 1 86 ? 20.145 11.366 -13.383 1.00 69.38 86 GLY A O 1
ATOM 626 N N . PRO A 1 87 ? 20.085 11.945 -11.203 1.00 72.00 87 PRO A N 1
ATOM 627 C CA . PRO A 1 87 ? 18.977 11.051 -10.861 1.00 72.00 87 PRO A CA 1
ATOM 628 C C . PRO A 1 87 ? 17.720 11.371 -11.678 1.00 72.00 87 PRO A C 1
ATOM 630 O O . PRO A 1 87 ? 17.398 12.538 -11.885 1.00 72.00 87 PRO A O 1
ATOM 633 N N . LEU A 1 88 ? 17.040 10.319 -12.140 1.00 67.12 88 LEU A N 1
ATOM 634 C CA . LEU A 1 88 ? 15.834 10.412 -12.963 1.00 67.12 88 LEU A CA 1
ATOM 635 C C . LEU A 1 88 ? 14.612 10.782 -12.124 1.00 67.12 88 LEU A C 1
ATOM 637 O O . LEU A 1 88 ? 14.447 10.297 -11.004 1.00 67.12 88 LEU A O 1
ATOM 641 N N . ASN A 1 89 ? 13.722 11.570 -12.719 1.00 70.31 89 ASN A N 1
ATOM 642 C CA . ASN A 1 89 ? 12.410 11.880 -12.156 1.00 70.31 89 ASN A CA 1
ATOM 643 C C . ASN A 1 89 ? 11.360 10.909 -12.735 1.00 70.31 89 ASN A C 1
ATOM 645 O O . ASN A 1 89 ? 11.518 10.456 -13.868 1.00 70.31 89 ASN A O 1
ATOM 649 N N . ASP A 1 90 ? 10.231 10.685 -12.051 1.00 61.34 90 ASP A N 1
ATOM 650 C CA . ASP A 1 90 ? 9.158 9.764 -12.502 1.00 61.34 90 ASP A CA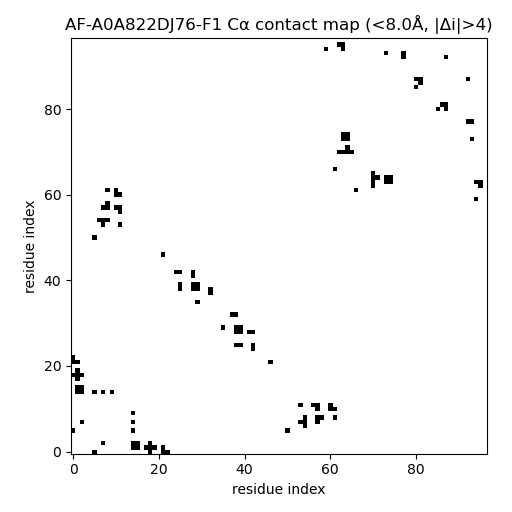 1
ATOM 651 C C . ASP A 1 90 ? 8.643 10.045 -13.929 1.00 61.34 90 ASP A C 1
ATOM 653 O O . ASP A 1 90 ? 8.185 9.152 -14.632 1.00 61.34 90 ASP A O 1
ATOM 657 N N . LYS A 1 91 ? 8.755 11.295 -14.399 1.00 60.88 91 LYS A N 1
ATOM 658 C CA . LYS A 1 91 ? 8.350 11.719 -15.755 1.00 60.88 91 LYS A CA 1
ATOM 659 C C . LYS A 1 91 ? 9.357 11.371 -16.855 1.00 60.88 91 LYS A C 1
ATOM 661 O O . LYS A 1 91 ? 9.073 11.588 -18.030 1.00 60.88 91 LYS A O 1
ATOM 666 N N . GLU A 1 92 ? 10.555 10.931 -16.490 1.00 63.34 92 GLU A N 1
ATOM 667 C CA . GLU A 1 92 ? 11.675 10.709 -17.411 1.00 63.34 92 GLU A CA 1
ATOM 668 C C . GLU A 1 92 ? 11.948 9.228 -17.676 1.00 63.34 92 GLU A C 1
ATOM 670 O O . GLU A 1 92 ? 12.797 8.911 -18.526 1.00 63.34 92 GLU A O 1
ATOM 675 N N . ILE A 1 93 ? 11.219 8.355 -16.971 1.00 63.81 93 ILE A N 1
ATOM 676 C CA . ILE A 1 93 ? 11.205 6.913 -17.175 1.00 63.81 93 ILE A CA 1
ATOM 677 C C . ILE A 1 93 ? 10.478 6.636 -18.502 1.00 63.81 93 ILE A C 1
ATOM 679 O O . ILE A 1 93 ? 9.331 7.051 -18.672 1.00 63.81 93 ILE A O 1
ATOM 683 N N . PRO A 1 94 ? 11.145 6.007 -19.482 1.00 60.16 94 PRO A N 1
ATOM 684 C CA . PRO A 1 94 ? 10.545 5.727 -20.780 1.00 60.16 94 PRO A CA 1
ATOM 685 C C . PRO A 1 94 ? 9.392 4.727 -20.633 1.00 60.16 94 PRO A C 1
ATOM 687 O O . PRO A 1 94 ? 9.613 3.579 -20.272 1.00 60.16 94 PRO A O 1
ATOM 690 N N . VAL A 1 95 ? 8.166 5.163 -20.920 1.00 56.72 95 VAL A N 1
ATOM 691 C CA . VAL A 1 95 ? 6.982 4.293 -20.908 1.00 56.72 95 VAL A CA 1
ATOM 692 C C . VAL A 1 95 ? 7.011 3.423 -22.164 1.00 56.72 95 VAL A C 1
ATOM 694 O O . VAL A 1 95 ? 7.174 3.942 -23.270 1.00 56.72 95 VAL A O 1
ATOM 697 N N . THR A 1 96 ? 6.900 2.108 -22.005 1.00 52.75 96 THR A N 1
ATOM 698 C CA . THR A 1 96 ? 6.698 1.180 -23.123 1.00 52.75 96 THR A CA 1
ATOM 699 C C . THR A 1 96 ? 5.258 1.304 -23.623 1.00 52.75 96 THR A C 1
ATOM 701 O O . THR A 1 96 ? 4.333 1.102 -22.840 1.00 52.75 96 THR A O 1
ATOM 704 N N . GLU A 1 97 ? 5.083 1.669 -24.899 1.00 43.88 97 GLU A N 1
ATOM 705 C CA . GLU A 1 97 ? 3.820 1.506 -25.648 1.00 43.88 97 GLU A CA 1
ATOM 706 C C . GLU A 1 97 ? 3.560 0.038 -26.008 1.00 43.88 97 GLU A C 1
ATOM 708 O O . GLU A 1 97 ? 4.544 -0.675 -26.329 1.00 43.88 97 G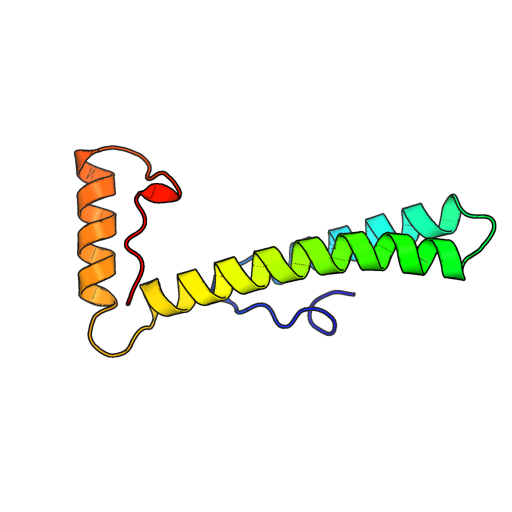LU A O 1
#

Mean predicted aligned error: 10.63 Å